Protein AF-A0A9D4GXD7-F1 (afdb_monomer_lite)

Structure (mmCIF, N/CA/C/O backbone):
data_AF-A0A9D4GXD7-F1
#
_entry.id   AF-A0A9D4GXD7-F1
#
loop_
_atom_site.group_PDB
_atom_site.id
_atom_site.type_symbol
_atom_site.label_atom_id
_atom_site.label_alt_id
_atom_site.label_comp_id
_atom_site.label_as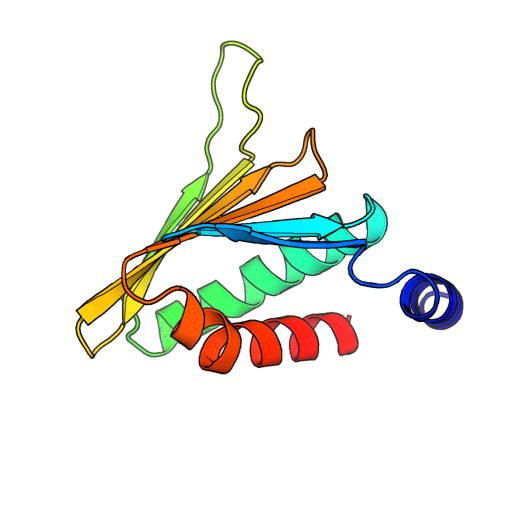ym_id
_atom_site.label_entity_id
_atom_site.label_seq_id
_atom_site.pdbx_PDB_ins_code
_atom_site.Cartn_x
_atom_site.Cartn_y
_atom_site.Cartn_z
_atom_site.occupancy
_atom_site.B_iso_or_equiv
_atom_site.auth_seq_id
_atom_site.auth_comp_id
_atom_site.auth_asym_id
_atom_site.auth_atom_id
_atom_site.pdbx_PDB_model_num
ATOM 1 N N . MET A 1 1 ? -7.316 -0.720 -25.500 1.00 51.03 1 MET A N 1
ATOM 2 C CA . MET A 1 1 ? -5.837 -0.612 -25.537 1.00 51.03 1 MET A CA 1
ATOM 3 C C . MET A 1 1 ? -5.172 -0.462 -24.157 1.00 51.03 1 MET A C 1
ATOM 5 O O . MET A 1 1 ? -3.971 -0.686 -24.092 1.00 51.03 1 MET A O 1
ATOM 9 N N . LEU A 1 2 ? -5.906 -0.201 -23.061 1.00 33.00 2 LEU A N 1
ATOM 10 C CA . LEU A 1 2 ? -5.417 -0.386 -21.676 1.00 33.00 2 LEU A CA 1
ATOM 11 C C . LEU A 1 2 ? -5.970 -1.681 -21.050 1.00 33.00 2 LEU A C 1
ATOM 13 O O . LEU A 1 2 ? -5.208 -2.484 -20.531 1.00 33.00 2 LEU A O 1
ATOM 17 N N . ARG A 1 3 ? -7.258 -1.968 -21.288 1.00 31.33 3 ARG A N 1
ATOM 18 C CA . ARG A 1 3 ? -7.935 -3.232 -20.947 1.00 31.33 3 ARG A CA 1
ATOM 19 C C . ARG A 1 3 ? -7.177 -4.489 -21.393 1.00 31.33 3 ARG A C 1
ATOM 21 O O . ARG A 1 3 ? -7.010 -5.391 -20.602 1.00 31.33 3 ARG A O 1
ATOM 28 N N . ASN A 1 4 ? -6.602 -4.511 -22.599 1.00 34.75 4 ASN A N 1
ATOM 29 C CA . ASN A 1 4 ? -5.811 -5.658 -23.077 1.00 34.75 4 ASN A CA 1
ATOM 30 C C . ASN A 1 4 ? -4.428 -5.767 -22.400 1.00 34.75 4 ASN A C 1
ATOM 32 O O . ASN A 1 4 ? -3.857 -6.851 -22.360 1.00 34.75 4 ASN A O 1
ATOM 36 N N . LYS A 1 5 ? -3.871 -4.656 -21.889 1.00 39.94 5 LYS A N 1
ATOM 37 C CA . LYS A 1 5 ? -2.626 -4.656 -21.099 1.00 39.94 5 LYS A CA 1
ATOM 38 C C . LYS A 1 5 ? -2.901 -5.095 -19.660 1.00 39.94 5 LYS A C 1
ATOM 40 O O . LYS A 1 5 ? -2.095 -5.818 -19.097 1.00 39.94 5 LYS A O 1
ATOM 45 N N . LEU A 1 6 ? -4.065 -4.730 -19.125 1.00 35.88 6 LEU A N 1
ATOM 46 C CA . LEU A 1 6 ? -4.586 -5.184 -17.838 1.00 35.88 6 LEU A CA 1
ATOM 47 C C . LEU A 1 6 ? -5.100 -6.625 -17.874 1.00 35.88 6 LEU A C 1
ATOM 49 O O . LEU A 1 6 ? -4.936 -7.319 -16.896 1.00 35.88 6 LEU A O 1
ATOM 53 N N . GLU A 1 7 ? -5.634 -7.126 -18.988 1.00 39.56 7 GLU A N 1
ATOM 54 C CA . GLU A 1 7 ? -5.958 -8.551 -19.178 1.00 39.56 7 GLU A CA 1
ATOM 55 C C . GLU A 1 7 ? -4.678 -9.390 -19.343 1.00 39.56 7 GLU A C 1
ATOM 57 O O . GLU A 1 7 ? -4.604 -10.529 -18.880 1.00 39.56 7 GLU A O 1
ATOM 62 N N . ALA A 1 8 ? -3.631 -8.813 -19.947 1.00 38.81 8 ALA A N 1
ATOM 63 C CA . ALA A 1 8 ? -2.289 -9.394 -19.939 1.00 38.81 8 ALA A CA 1
ATOM 64 C C . ALA A 1 8 ? -1.647 -9.350 -18.536 1.00 38.81 8 ALA A C 1
ATOM 66 O O . ALA A 1 8 ? -0.957 -10.299 -18.175 1.00 38.81 8 ALA A O 1
ATOM 67 N N . ALA A 1 9 ? -1.933 -8.317 -17.731 1.00 39.66 9 ALA A N 1
ATOM 68 C CA . ALA A 1 9 ? -1.523 -8.206 -16.329 1.00 39.66 9 ALA A CA 1
ATOM 69 C C . ALA A 1 9 ? -2.427 -8.998 -15.357 1.00 39.66 9 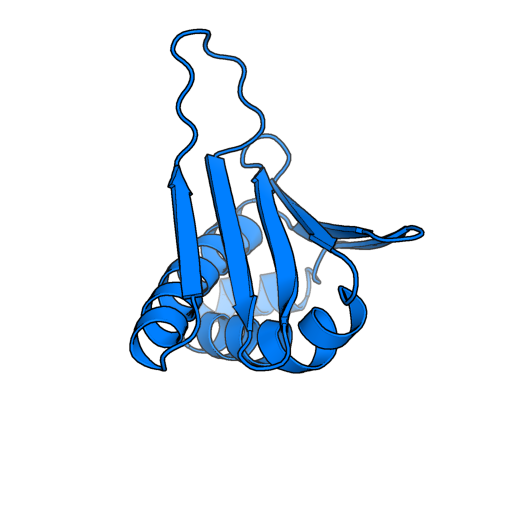ALA A C 1
ATOM 71 O O . ALA A 1 9 ? -1.964 -9.475 -14.344 1.00 39.66 9 ALA A O 1
ATOM 72 N N . GLN A 1 10 ? -3.687 -9.288 -15.678 1.00 38.75 10 GLN A N 1
ATOM 73 C CA . GLN A 1 10 ? -4.531 -10.234 -14.932 1.00 38.75 10 GLN A CA 1
ATOM 74 C C . GLN A 1 10 ? -4.040 -11.668 -15.138 1.00 38.75 10 GLN A C 1
ATOM 76 O O . GLN A 1 10 ? -4.184 -12.511 -14.255 1.00 38.75 10 GLN A O 1
ATOM 81 N N . ARG A 1 11 ? -3.409 -11.947 -16.289 1.00 41.31 11 ARG A N 1
ATOM 82 C CA . ARG A 1 11 ? -2.598 -13.157 -16.489 1.00 41.31 11 ARG A CA 1
ATOM 83 C C . ARG A 1 11 ? -1.234 -13.082 -15.784 1.00 41.31 11 ARG A C 1
ATOM 85 O O . ARG A 1 11 ? -0.659 -14.134 -15.528 1.00 41.31 11 ARG A O 1
ATOM 92 N N . ALA A 1 12 ? -0.751 -11.887 -15.436 1.00 41.78 12 ALA A N 1
ATOM 93 C CA . ALA A 1 12 ? 0.454 -11.640 -14.641 1.00 41.78 12 ALA A CA 1
ATOM 94 C C . ALA A 1 12 ? 0.071 -11.157 -13.229 1.00 41.78 12 ALA A C 1
ATOM 96 O O . ALA A 1 12 ? 0.216 -9.993 -12.876 1.00 41.78 12 ALA A O 1
ATOM 97 N N . GLN A 1 13 ? -0.492 -12.097 -12.471 1.00 46.44 13 GLN A N 1
ATOM 98 C CA . GLN A 1 13 ? -0.793 -12.051 -11.038 1.00 46.44 13 GLN A CA 1
ATOM 99 C C . GLN A 1 13 ? 0.043 -11.034 -10.238 1.00 46.44 13 GLN A C 1
ATOM 101 O O . GLN A 1 13 ? 1.238 -10.879 -10.482 1.00 46.44 13 GLN A O 1
ATOM 106 N N . VAL A 1 14 ? -0.545 -10.469 -9.174 1.00 46.75 14 VAL A N 1
ATOM 107 C CA . VAL A 1 14 ? 0.208 -10.076 -7.966 1.00 46.75 14 VAL A CA 1
ATOM 108 C C . VAL A 1 14 ? 1.342 -11.093 -7.758 1.00 46.75 14 VAL A C 1
ATOM 110 O O . VAL A 1 14 ? 1.070 -12.272 -7.539 1.00 46.75 14 VAL A O 1
ATOM 113 N N . VAL A 1 15 ? 2.598 -10.669 -7.936 1.00 54.84 15 VAL A N 1
ATOM 114 C CA . VAL A 1 15 ? 3.712 -11.584 -8.267 1.00 54.84 15 VAL A CA 1
ATOM 115 C C . VAL A 1 15 ? 4.093 -12.471 -7.082 1.00 54.84 15 VAL A C 1
ATOM 117 O O . VAL A 1 15 ? 4.554 -13.593 -7.272 1.00 54.84 15 VAL A O 1
ATOM 120 N N . SER A 1 16 ? 3.856 -12.007 -5.860 1.00 58.72 16 SER A N 1
ATOM 121 C CA . SER A 1 16 ? 3.884 -12.814 -4.640 1.00 58.72 16 SER A CA 1
ATOM 122 C C . SER A 1 16 ? 3.511 -11.939 -3.447 1.00 58.72 16 SER A C 1
ATOM 124 O O . SER A 1 16 ? 3.766 -10.728 -3.450 1.00 58.72 16 SER A O 1
ATOM 126 N N . TYR A 1 17 ? 2.939 -12.549 -2.407 1.00 61.09 17 TYR A N 1
ATOM 127 C CA . TYR A 1 17 ? 2.969 -11.966 -1.073 1.00 61.09 17 TYR A CA 1
ATOM 128 C C . TYR A 1 17 ? 3.654 -12.921 -0.101 1.00 61.09 17 TYR A C 1
ATOM 130 O O . TYR A 1 17 ? 3.370 -14.118 -0.077 1.00 61.09 17 TYR A O 1
ATOM 138 N N . GLU A 1 18 ? 4.574 -12.386 0.692 1.00 66.19 18 GLU A N 1
ATOM 139 C CA . GLU A 1 18 ? 5.256 -13.134 1.744 1.00 66.19 18 GLU A CA 1
ATOM 140 C C . GLU A 1 18 ? 4.711 -12.684 3.097 1.00 66.19 18 GLU A C 1
ATOM 142 O O . GLU A 1 18 ? 4.764 -11.502 3.448 1.00 66.19 18 GLU A O 1
ATOM 147 N N . LEU A 1 19 ? 4.164 -13.644 3.845 1.00 61.59 19 LEU A N 1
ATOM 148 C CA . LEU A 1 19 ? 3.750 -13.459 5.230 1.00 61.59 19 LEU A CA 1
ATOM 149 C C . LEU A 1 19 ? 4.929 -13.822 6.135 1.00 61.59 19 LEU A C 1
ATOM 151 O O . LEU A 1 19 ? 5.353 -14.974 6.176 1.00 61.59 19 LEU A O 1
ATOM 155 N N . SER A 1 20 ? 5.430 -12.844 6.879 1.00 60.59 20 SER A N 1
ATOM 156 C CA . SER A 1 20 ? 6.391 -13.037 7.968 1.00 60.59 20 SER A CA 1
ATOM 157 C C . SER A 1 20 ? 5.708 -12.702 9.294 1.00 60.59 20 SER A C 1
ATOM 159 O O . SER A 1 20 ? 4.711 -11.980 9.308 1.00 60.59 20 SER A O 1
ATOM 161 N N . GLU A 1 21 ? 6.228 -13.185 10.426 1.00 58.72 21 GLU A N 1
ATOM 162 C CA . GLU A 1 21 ? 5.709 -12.840 11.758 1.00 58.72 21 GLU A CA 1
ATOM 163 C C . GLU A 1 21 ? 5.713 -11.310 11.973 1.00 58.72 21 GLU A C 1
ATOM 165 O O . GLU A 1 21 ? 6.735 -10.710 12.297 1.00 58.72 21 GLU A O 1
ATOM 170 N N . GLY A 1 22 ? 4.561 -10.670 11.736 1.00 66.62 22 GLY A N 1
ATOM 171 C CA . GLY A 1 22 ? 4.322 -9.234 11.923 1.00 66.62 22 GLY A CA 1
ATOM 172 C C . GLY A 1 22 ? 4.305 -8.369 10.656 1.00 66.62 22 GLY A C 1
ATOM 173 O O . GLY A 1 22 ? 3.855 -7.226 10.735 1.00 66.62 22 GLY A O 1
ATOM 174 N N . ASN A 1 23 ? 4.720 -8.888 9.494 1.00 77.25 23 ASN A N 1
ATOM 175 C CA . ASN A 1 23 ? 4.879 -8.087 8.275 1.00 77.25 23 ASN A CA 1
ATOM 176 C C . ASN A 1 23 ? 4.346 -8.805 7.025 1.00 77.25 23 ASN A C 1
ATOM 178 O O . ASN A 1 23 ? 4.376 -10.034 6.943 1.00 77.25 23 ASN A O 1
ATOM 182 N N . ILE A 1 24 ? 3.916 -8.026 6.032 1.00 78.38 24 ILE A N 1
ATOM 183 C CA . ILE A 1 24 ? 3.485 -8.514 4.717 1.00 78.38 24 ILE A CA 1
ATOM 184 C C . ILE A 1 24 ? 4.253 -7.765 3.640 1.00 78.38 24 ILE A C 1
ATOM 186 O O . ILE A 1 24 ? 4.249 -6.534 3.610 1.00 78.38 24 ILE A O 1
ATOM 190 N N . VAL A 1 25 ? 4.907 -8.509 2.754 1.00 81.44 25 VAL A N 1
ATOM 191 C CA . VAL A 1 25 ? 5.578 -7.946 1.580 1.00 81.44 25 VAL A CA 1
ATOM 192 C C . VAL A 1 25 ? 4.748 -8.261 0.352 1.00 81.44 25 VAL A C 1
ATOM 194 O O . VAL A 1 25 ? 4.490 -9.429 0.091 1.00 81.44 25 VAL A O 1
ATOM 197 N N . PHE A 1 26 ? 4.382 -7.242 -0.418 1.00 78.62 26 PHE A N 1
ATOM 198 C CA . PHE A 1 26 ? 3.764 -7.390 -1.732 1.00 78.62 26 PHE A CA 1
ATOM 199 C C . PHE A 1 26 ? 4.804 -7.063 -2.797 1.00 78.62 26 PHE A C 1
ATOM 201 O O . PHE A 1 26 ? 5.433 -6.005 -2.731 1.00 78.62 26 PHE A O 1
ATOM 208 N N . SER A 1 27 ? 4.979 -7.949 -3.774 1.00 79.06 27 SER A N 1
ATOM 209 C CA . SER A 1 27 ? 5.797 -7.685 -4.962 1.00 79.06 27 SER A CA 1
ATOM 210 C C . SER A 1 27 ? 4.906 -7.642 -6.197 1.00 79.06 27 SER A C 1
ATOM 212 O O . SER A 1 27 ? 4.022 -8.484 -6.361 1.00 79.06 27 SER A O 1
ATOM 214 N N . ALA A 1 28 ? 5.150 -6.673 -7.071 1.00 76.81 28 ALA A N 1
ATOM 215 C CA . ALA A 1 28 ? 4.451 -6.524 -8.339 1.00 76.81 28 ALA A CA 1
ATOM 216 C C . ALA A 1 28 ? 5.457 -6.230 -9.456 1.00 76.81 28 ALA A C 1
ATOM 218 O O . ALA A 1 28 ? 6.557 -5.740 -9.193 1.00 76.81 28 ALA A O 1
ATOM 219 N N . ASP A 1 29 ? 5.094 -6.514 -10.707 1.00 80.88 29 ASP A N 1
ATOM 220 C CA . ASP A 1 29 ? 5.845 -5.957 -11.830 1.00 80.88 29 ASP A CA 1
ATOM 221 C C . ASP A 1 29 ? 5.728 -4.422 -11.852 1.00 80.88 29 ASP A C 1
ATOM 223 O O . ASP A 1 29 ? 4.853 -3.838 -11.213 1.00 80.88 29 ASP A O 1
ATOM 227 N N . ALA A 1 30 ? 6.613 -3.756 -12.593 1.00 79.00 30 ALA A N 1
ATOM 228 C CA . ALA A 1 30 ? 6.698 -2.298 -12.592 1.00 79.00 30 ALA A CA 1
ATOM 229 C C . ALA A 1 30 ? 5.399 -1.597 -13.037 1.00 79.00 30 ALA A C 1
ATOM 231 O O . ALA A 1 30 ? 5.094 -0.519 -12.536 1.00 79.00 30 ALA A O 1
ATOM 232 N N . VAL A 1 31 ? 4.623 -2.185 -13.955 1.00 80.56 31 VAL A N 1
ATOM 233 C CA . VAL A 1 31 ? 3.378 -1.569 -14.442 1.00 80.56 31 VAL A CA 1
ATOM 234 C C . VAL A 1 31 ? 2.285 -1.698 -13.388 1.00 80.56 31 VAL A C 1
ATOM 236 O O . VAL A 1 31 ? 1.615 -0.716 -13.072 1.00 80.56 31 VAL A O 1
ATOM 239 N N . VAL A 1 32 ? 2.131 -2.892 -12.815 1.00 80.25 32 VAL A N 1
ATOM 240 C CA . VAL A 1 32 ? 1.167 -3.147 -11.737 1.00 80.25 32 VAL A CA 1
ATOM 241 C C . VAL A 1 32 ? 1.524 -2.341 -10.487 1.00 80.25 32 VAL A C 1
ATOM 243 O O . VAL A 1 32 ? 0.640 -1.785 -9.840 1.00 80.25 32 VAL A O 1
ATOM 246 N N . PHE A 1 33 ? 2.813 -2.204 -10.179 1.00 84.44 33 PHE A N 1
ATOM 247 C CA . PHE A 1 33 ? 3.299 -1.383 -9.075 1.00 84.44 33 PHE A CA 1
ATOM 248 C C . PHE A 1 33 ? 2.843 0.078 -9.187 1.00 84.44 33 PHE A C 1
ATOM 250 O O . PHE A 1 33 ? 2.307 0.616 -8.220 1.00 84.44 33 PHE A O 1
ATOM 257 N N . GLU A 1 34 ? 3.007 0.710 -10.353 1.00 83.75 34 GLU A N 1
ATOM 258 C CA . GLU A 1 34 ? 2.590 2.105 -10.555 1.00 83.75 34 GLU A CA 1
ATOM 259 C C . GLU A 1 34 ? 1.068 2.274 -10.411 1.00 83.75 34 GLU A C 1
ATOM 261 O O . GLU A 1 34 ? 0.605 3.240 -9.805 1.00 83.75 34 GLU A O 1
ATOM 266 N N . LEU A 1 35 ? 0.278 1.310 -10.899 1.00 84.75 35 LEU A N 1
ATOM 267 C CA . LEU A 1 35 ? -1.179 1.323 -10.727 1.00 84.75 35 LEU A CA 1
ATOM 268 C C . LEU A 1 35 ? -1.584 1.213 -9.253 1.00 84.75 35 LEU A C 1
ATOM 270 O O . LEU A 1 35 ? -2.438 1.974 -8.791 1.00 84.75 35 LEU A O 1
ATOM 274 N N . ILE A 1 36 ? -0.947 0.308 -8.505 1.00 84.06 36 ILE A N 1
ATOM 275 C CA . ILE A 1 36 ? -1.183 0.160 -7.067 1.00 84.06 36 ILE A CA 1
ATOM 276 C C . ILE A 1 36 ? -0.781 1.445 -6.332 1.00 84.06 36 ILE A C 1
ATOM 278 O O . ILE A 1 36 ? -1.541 1.912 -5.493 1.00 84.06 36 ILE A O 1
ATOM 282 N N . ASP A 1 37 ? 0.348 2.078 -6.658 1.00 87.00 37 ASP A N 1
ATOM 283 C CA . ASP A 1 37 ? 0.774 3.331 -6.010 1.00 87.00 37 ASP A CA 1
ATOM 284 C C . ASP A 1 37 ? -0.217 4.493 -6.238 1.00 87.00 37 ASP A C 1
ATOM 286 O O . ASP A 1 37 ? -0.535 5.261 -5.317 1.00 87.00 37 ASP A O 1
ATOM 290 N N . ILE A 1 38 ? -0.786 4.588 -7.445 1.00 87.12 38 ILE A N 1
ATOM 291 C CA . ILE A 1 38 ? -1.871 5.535 -7.743 1.00 87.12 38 ILE A CA 1
ATOM 292 C C . ILE A 1 38 ? -3.107 5.208 -6.894 1.00 87.12 38 ILE A C 1
ATOM 294 O O . ILE A 1 38 ? -3.672 6.106 -6.260 1.00 87.12 38 ILE A O 1
ATOM 298 N N . ALA A 1 39 ? -3.511 3.938 -6.844 1.00 86.44 39 ALA A N 1
ATOM 299 C CA . ALA A 1 39 ? -4.672 3.498 -6.077 1.00 86.44 39 ALA A CA 1
ATOM 300 C C . ALA A 1 39 ? -4.509 3.750 -4.570 1.00 86.44 39 ALA A C 1
ATOM 302 O O . ALA A 1 39 ? -5.426 4.274 -3.939 1.00 86.44 39 ALA A O 1
ATOM 303 N N . LEU A 1 40 ? -3.328 3.478 -4.002 1.00 87.50 40 LEU A N 1
ATOM 304 C CA . LEU A 1 40 ? -2.993 3.765 -2.603 1.00 87.50 40 LEU A CA 1
ATOM 305 C C . LEU A 1 40 ? -3.144 5.253 -2.287 1.00 87.50 40 LEU A C 1
ATOM 307 O O . LEU A 1 40 ? -3.720 5.622 -1.265 1.00 87.50 40 LEU A O 1
ATOM 311 N N . SER A 1 41 ? -2.665 6.120 -3.180 1.00 88.38 41 SER A N 1
ATOM 312 C CA . SER A 1 41 ? -2.794 7.569 -3.017 1.00 88.38 41 SER A CA 1
ATOM 313 C C . SER A 1 41 ? -4.261 8.006 -2.971 1.00 88.38 41 SER A C 1
ATOM 315 O O . SER A 1 41 ? -4.642 8.788 -2.103 1.00 88.38 41 SER A O 1
ATOM 317 N N . GLN A 1 42 ? -5.106 7.471 -3.858 1.00 89.88 42 GLN A N 1
ATOM 318 C CA . GLN A 1 42 ? -6.542 7.768 -3.848 1.00 89.88 42 GLN A CA 1
ATOM 319 C C . GLN A 1 42 ? -7.248 7.205 -2.611 1.00 89.88 42 GLN A C 1
ATOM 321 O O . GLN A 1 42 ? -8.079 7.890 -2.015 1.00 89.88 42 GLN A O 1
ATOM 326 N N . TYR A 1 43 ? -6.912 5.975 -2.220 1.00 88.44 43 TYR A N 1
ATOM 327 C CA . TYR A 1 43 ? -7.495 5.296 -1.068 1.00 88.44 43 TYR A CA 1
ATOM 328 C C . TYR A 1 43 ? -7.224 6.058 0.229 1.00 88.44 43 TYR A C 1
ATOM 330 O O . TYR A 1 43 ? -8.154 6.427 0.941 1.00 88.44 43 TYR A O 1
ATOM 338 N N . PHE A 1 44 ? -5.957 6.363 0.511 1.00 86.44 44 PHE A N 1
ATOM 339 C CA . PHE A 1 44 ? -5.570 7.000 1.766 1.00 86.44 44 PHE A CA 1
ATOM 340 C C . PHE A 1 44 ? -6.010 8.456 1.880 1.00 86.44 44 PHE A C 1
ATOM 342 O O . PHE A 1 44 ? -6.296 8.911 2.988 1.00 86.44 44 PHE A O 1
ATOM 349 N N . ASN A 1 45 ? -6.140 9.164 0.755 1.00 87.25 45 ASN A N 1
ATOM 350 C CA . ASN A 1 45 ? -6.767 10.482 0.751 1.00 87.25 45 ASN A CA 1
ATOM 351 C C . ASN A 1 45 ? -8.236 10.381 1.192 1.00 87.25 45 ASN A C 1
ATOM 353 O O . ASN A 1 45 ? -8.630 11.070 2.130 1.00 87.25 45 ASN A O 1
ATOM 357 N N . LYS A 1 46 ? -9.013 9.450 0.619 1.00 86.25 46 LYS A N 1
ATOM 358 C CA . LYS A 1 46 ? -10.406 9.206 1.040 1.00 86.25 46 LYS A CA 1
ATOM 359 C C . LYS A 1 46 ? -10.506 8.757 2.498 1.00 86.25 46 LYS A C 1
ATOM 361 O O . LYS A 1 46 ? -11.395 9.198 3.216 1.00 86.25 46 LYS A O 1
ATOM 366 N N . LEU A 1 47 ? -9.587 7.906 2.957 1.00 83.69 47 LEU A N 1
ATOM 367 C CA . LEU A 1 47 ? -9.576 7.430 4.341 1.00 83.69 47 LEU A CA 1
ATOM 368 C C . LEU A 1 47 ? -9.363 8.588 5.332 1.00 83.69 47 LEU A C 1
ATOM 370 O O . LEU A 1 47 ? -10.010 8.643 6.376 1.00 83.69 47 LEU A O 1
ATOM 374 N N . SER A 1 48 ? -8.496 9.547 4.985 1.00 77.56 48 SER A N 1
ATOM 375 C CA . SER A 1 48 ? -8.267 10.742 5.807 1.00 77.56 48 SER A CA 1
ATOM 376 C C . SER A 1 48 ? -9.514 11.630 5.942 1.00 77.56 48 SER A C 1
ATOM 378 O O . SER A 1 48 ? -9.747 12.205 7.003 1.00 77.56 48 SER A O 1
ATOM 380 N N . GLU A 1 49 ? -10.367 11.678 4.912 1.00 79.00 49 GLU A N 1
ATOM 381 C CA . GLU A 1 49 ? -11.648 12.400 4.928 1.00 79.00 49 GLU A CA 1
ATOM 382 C C . GLU A 1 49 ? -12.697 11.719 5.829 1.00 79.00 49 GLU A C 1
ATOM 384 O O . GLU A 1 49 ? -13.613 12.372 6.325 1.00 79.00 49 GLU A O 1
ATOM 389 N N . GLN A 1 50 ? -12.552 10.414 6.086 1.00 75.12 50 GLN A N 1
ATOM 390 C CA . GLN A 1 50 ? -13.478 9.594 6.879 1.00 75.12 50 GLN A CA 1
ATOM 391 C C . GLN A 1 50 ? -13.126 9.520 8.380 1.00 75.12 50 GLN A C 1
ATOM 393 O O . GLN A 1 50 ? -13.623 8.647 9.089 1.00 75.12 50 GLN A O 1
ATOM 398 N N . ASN A 1 51 ? -12.316 10.453 8.895 1.00 66.62 51 ASN A N 1
ATOM 399 C CA . ASN A 1 51 ? -11.818 10.507 10.283 1.00 66.62 51 ASN A CA 1
ATOM 400 C C . ASN A 1 51 ? -10.805 9.415 10.678 1.00 66.62 51 ASN A C 1
ATOM 402 O O . ASN A 1 51 ? -10.523 9.244 11.867 1.00 66.62 51 ASN A O 1
ATOM 406 N N . CYS A 1 52 ? -10.201 8.703 9.723 1.00 74.56 52 CYS A N 1
ATOM 407 C CA . CYS A 1 52 ? -9.018 7.895 10.017 1.00 74.56 52 CYS A CA 1
ATOM 408 C C . CYS A 1 52 ? -7.785 8.801 10.096 1.00 74.56 52 CYS A C 1
ATOM 410 O O . CYS A 1 52 ? -7.572 9.671 9.250 1.00 74.56 52 CYS A O 1
ATOM 412 N N . ASN A 1 53 ? -6.931 8.594 11.101 1.00 81.81 53 ASN A N 1
ATOM 413 C CA . ASN A 1 53 ? -5.708 9.379 11.226 1.00 81.81 53 ASN A CA 1
ATOM 414 C C . ASN A 1 53 ? -4.628 8.775 10.322 1.00 81.81 53 ASN A C 1
ATOM 416 O O . ASN A 1 53 ? -3.912 7.844 10.707 1.00 81.81 53 ASN A O 1
ATOM 420 N N . VAL A 1 54 ? -4.551 9.300 9.100 1.00 85.38 54 VAL A N 1
ATOM 421 C CA . VAL A 1 54 ? -3.557 8.912 8.101 1.00 85.38 54 VAL A CA 1
ATOM 422 C C . VAL A 1 54 ? -2.473 9.977 8.016 1.00 85.38 54 VAL A C 1
ATOM 424 O O . VAL A 1 54 ? -2.723 11.120 7.642 1.00 85.38 54 VAL A O 1
ATOM 427 N N . LYS A 1 55 ? -1.235 9.588 8.316 1.00 85.69 55 LYS A N 1
ATOM 428 C CA . LYS A 1 55 ? -0.050 10.412 8.077 1.00 85.69 55 LYS A CA 1
ATOM 429 C C . LYS A 1 55 ? 0.714 9.861 6.882 1.00 85.69 55 LYS A C 1
ATOM 431 O O . LYS A 1 55 ? 1.297 8.779 6.963 1.00 85.69 55 LYS A O 1
ATOM 436 N N . VAL A 1 56 ? 0.758 10.641 5.808 1.00 86.81 56 VAL A N 1
ATOM 437 C CA . VAL A 1 56 ? 1.592 10.369 4.633 1.00 86.81 56 VAL A CA 1
ATOM 438 C C . VAL A 1 56 ? 2.922 11.096 4.797 1.00 86.81 56 VAL A C 1
ATOM 440 O O . VAL A 1 56 ? 2.975 12.243 5.239 1.00 86.81 56 VAL A O 1
ATOM 443 N N . THR A 1 57 ? 4.026 10.417 4.521 1.00 85.81 57 THR A N 1
ATOM 444 C CA . THR A 1 57 ? 5.359 11.022 4.497 1.00 85.81 57 THR A CA 1
ATOM 445 C C . THR A 1 57 ? 6.053 10.578 3.225 1.00 85.81 57 THR A C 1
ATOM 447 O O . THR A 1 57 ? 6.335 9.391 3.056 1.00 85.81 57 THR A O 1
ATOM 450 N N . ASP A 1 58 ? 6.311 11.527 2.332 1.00 81.56 58 ASP A N 1
ATOM 451 C CA . ASP A 1 58 ? 7.183 11.295 1.189 1.00 81.56 58 ASP A CA 1
ATOM 452 C C . ASP A 1 58 ? 8.638 11.323 1.666 1.00 81.56 58 ASP A C 1
ATOM 454 O O . ASP A 1 58 ? 9.055 12.232 2.389 1.00 81.56 58 ASP A O 1
ATOM 458 N N . THR A 1 59 ? 9.405 10.298 1.308 1.00 73.06 59 THR A N 1
ATOM 459 C CA . THR A 1 59 ? 10.810 10.177 1.698 1.00 73.06 59 THR A CA 1
ATOM 460 C C . THR A 1 59 ? 11.683 10.509 0.501 1.00 73.06 59 THR A C 1
ATOM 462 O O . THR A 1 59 ? 11.831 9.700 -0.410 1.00 73.06 59 THR A O 1
ATOM 465 N N . PHE A 1 60 ? 12.274 11.701 0.524 1.00 60.50 60 PHE A N 1
ATOM 466 C CA . PHE A 1 60 ? 13.304 12.124 -0.418 1.00 60.50 60 PHE A CA 1
ATOM 467 C C . PHE A 1 60 ? 14.591 12.323 0.380 1.00 60.50 60 PHE A C 1
ATOM 469 O O . PHE A 1 60 ? 14.652 13.218 1.220 1.00 60.50 60 PHE A O 1
ATOM 476 N N . ASP A 1 61 ? 15.595 11.473 0.171 1.00 54.47 61 ASP A N 1
ATOM 477 C CA . ASP A 1 61 ? 16.937 11.743 0.688 1.00 54.47 61 ASP A CA 1
ATOM 478 C C . ASP A 1 61 ? 17.803 12.347 -0.428 1.00 54.47 61 ASP A C 1
ATOM 480 O O . ASP A 1 61 ? 17.816 11.873 -1.566 1.00 54.47 61 ASP A O 1
ATOM 484 N N . ASN A 1 62 ? 18.543 13.390 -0.059 1.00 47.25 62 ASN A N 1
ATOM 485 C CA . ASN A 1 62 ? 19.574 14.080 -0.825 1.00 47.25 62 ASN A CA 1
ATOM 486 C C . ASN A 1 62 ? 20.831 13.219 -1.085 1.00 47.25 62 ASN A C 1
ATOM 488 O O . ASN A 1 62 ? 21.764 13.697 -1.727 1.00 47.25 62 ASN A O 1
ATOM 492 N N . THR A 1 63 ? 20.889 11.977 -0.594 1.00 48.47 63 THR A N 1
ATOM 493 C CA . THR A 1 63 ? 22.015 11.043 -0.798 1.00 48.47 63 THR A CA 1
ATOM 494 C C . THR A 1 63 ? 21.829 10.061 -1.962 1.00 48.47 63 THR A C 1
ATOM 496 O O . THR A 1 63 ? 22.755 9.318 -2.280 1.00 48.47 63 THR A O 1
ATOM 499 N N . GLY A 1 64 ? 20.677 10.068 -2.645 1.00 44.91 64 GLY A N 1
ATOM 500 C CA . GLY A 1 64 ? 20.461 9.289 -3.874 1.00 44.91 64 GLY A CA 1
ATOM 501 C C . GLY A 1 64 ? 20.225 7.784 -3.685 1.00 44.91 64 GLY A C 1
ATOM 502 O O . GLY A 1 64 ? 20.003 7.093 -4.676 1.00 44.91 64 GLY A O 1
ATOM 503 N N . ASP A 1 65 ? 20.211 7.278 -2.449 1.00 48.09 65 ASP A N 1
ATOM 504 C CA . ASP A 1 65 ? 19.985 5.859 -2.153 1.00 48.09 65 ASP A CA 1
ATOM 505 C C . ASP A 1 65 ? 18.825 5.685 -1.163 1.00 48.09 65 ASP A C 1
ATOM 507 O O . ASP A 1 65 ? 18.990 5.353 0.010 1.00 48.09 65 ASP A O 1
ATOM 511 N N . SER A 1 66 ? 17.605 5.943 -1.639 1.00 54.41 66 SER A N 1
ATOM 512 C CA . SER A 1 66 ? 16.397 5.523 -0.935 1.00 54.41 66 SER A CA 1
ATOM 513 C C . SER A 1 66 ? 15.652 4.499 -1.769 1.00 54.41 66 SER A C 1
ATOM 515 O O . SER A 1 66 ? 15.122 4.785 -2.842 1.00 54.41 66 SER A O 1
ATOM 517 N N . ARG A 1 67 ? 15.554 3.289 -1.222 1.00 62.97 67 ARG A N 1
ATOM 518 C CA . ARG A 1 67 ? 14.684 2.238 -1.751 1.00 62.97 67 ARG A CA 1
ATOM 519 C C . ARG A 1 67 ? 13.203 2.581 -1.544 1.00 62.97 67 ARG A C 1
ATOM 521 O O . ARG A 1 67 ? 12.384 1.997 -2.240 1.00 62.97 67 ARG A O 1
ATOM 528 N N . THR A 1 68 ? 12.865 3.510 -0.639 1.00 67.12 68 THR A N 1
ATOM 529 C CA . THR A 1 68 ? 11.495 3.869 -0.223 1.00 67.12 68 THR A CA 1
ATOM 530 C C . THR A 1 68 ? 11.062 5.220 -0.815 1.00 67.12 68 THR A C 1
ATOM 532 O O . THR A 1 68 ? 11.733 6.230 -0.619 1.00 67.12 68 THR A O 1
ATOM 535 N N . LYS A 1 69 ? 9.924 5.266 -1.515 1.00 79.69 69 LYS A N 1
ATOM 536 C CA . LYS A 1 69 ? 9.305 6.489 -2.069 1.00 79.69 69 LYS A CA 1
ATOM 537 C C . LYS A 1 69 ? 8.409 7.183 -1.052 1.00 79.69 69 LYS A C 1
ATOM 539 O O . LYS A 1 69 ? 8.444 8.402 -0.909 1.00 79.69 69 LYS A O 1
ATOM 544 N N . ARG A 1 70 ? 7.576 6.400 -0.368 1.00 86.62 70 ARG A N 1
ATOM 545 C CA . ARG A 1 70 ? 6.486 6.920 0.455 1.00 86.62 70 ARG A CA 1
ATOM 546 C C . ARG A 1 70 ? 6.172 5.990 1.609 1.00 86.62 70 ARG A C 1
ATOM 548 O O . ARG A 1 70 ? 6.249 4.770 1.476 1.00 86.62 70 ARG A O 1
ATOM 555 N N . VAL A 1 71 ? 5.784 6.582 2.732 1.00 87.56 71 VAL A N 1
ATOM 556 C CA . VAL A 1 71 ? 5.336 5.866 3.922 1.00 87.56 71 VAL A CA 1
ATOM 557 C C . VAL A 1 71 ? 3.944 6.352 4.310 1.00 87.56 71 VAL A C 1
ATOM 559 O O . VAL A 1 71 ? 3.753 7.535 4.594 1.00 87.56 71 VAL A O 1
ATOM 562 N N . TYR A 1 72 ? 2.988 5.430 4.371 1.00 87.88 72 TYR A N 1
ATOM 563 C CA . TYR A 1 72 ? 1.653 5.659 4.913 1.00 87.88 72 TYR A CA 1
ATOM 564 C C . TYR A 1 72 ? 1.592 5.095 6.326 1.00 87.88 72 TYR A C 1
ATOM 566 O O . TYR A 1 72 ? 1.854 3.913 6.542 1.00 87.88 72 TYR A O 1
ATOM 574 N N . ARG A 1 73 ? 1.261 5.933 7.306 1.00 87.56 73 ARG A N 1
ATOM 575 C CA . ARG A 1 73 ? 0.985 5.507 8.681 1.00 87.56 73 ARG A CA 1
ATOM 576 C C . ARG A 1 73 ? -0.492 5.695 8.950 1.00 87.56 73 ARG A C 1
ATOM 578 O O . ARG A 1 73 ? -0.972 6.822 8.880 1.00 87.56 73 ARG A O 1
ATOM 585 N N . VAL A 1 74 ? -1.170 4.608 9.284 1.00 85.62 74 VAL A N 1
ATOM 586 C CA . VAL A 1 74 ? -2.616 4.592 9.485 1.00 85.62 74 VAL A CA 1
ATOM 587 C C . VAL A 1 74 ? -2.894 4.214 10.927 1.00 85.62 74 VAL A C 1
ATOM 589 O O . VAL A 1 74 ? -2.326 3.246 11.439 1.00 85.62 74 VAL A O 1
ATOM 592 N N . VAL A 1 75 ? -3.720 5.017 11.590 1.00 82.19 75 VAL A N 1
ATOM 593 C CA . VAL A 1 75 ? -4.286 4.709 12.901 1.00 82.19 75 VAL A CA 1
ATOM 594 C C . VAL A 1 75 ? -5.801 4.708 12.754 1.00 82.19 75 VAL A C 1
ATOM 596 O O . VAL A 1 75 ? -6.410 5.755 12.514 1.00 82.19 75 VAL A O 1
ATOM 599 N N . ASN A 1 76 ? -6.385 3.520 12.882 1.00 71.62 76 ASN A N 1
ATOM 600 C CA . ASN A 1 76 ? -7.827 3.321 12.831 1.00 71.62 76 ASN A CA 1
ATOM 601 C C . ASN A 1 76 ? -8.480 3.711 14.165 1.00 71.62 76 ASN A C 1
ATOM 603 O O . ASN A 1 76 ? -7.814 3.842 15.196 1.00 71.62 76 ASN A O 1
ATOM 607 N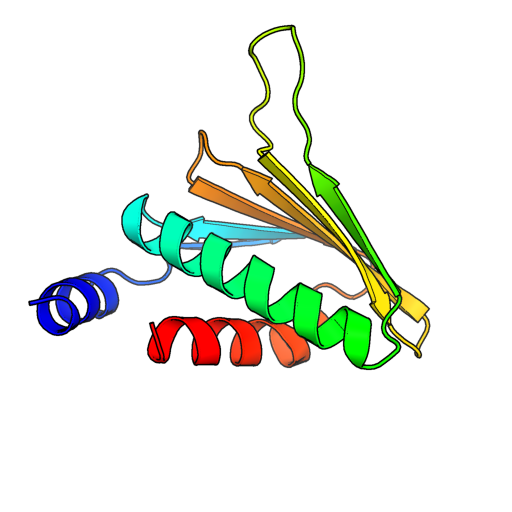 N . ALA A 1 77 ? -9.802 3.894 14.146 1.00 66.56 77 ALA A N 1
ATOM 608 C CA . ALA A 1 77 ? -10.585 4.280 15.323 1.00 66.56 77 ALA A CA 1
ATOM 609 C C . ALA A 1 77 ? -10.529 3.240 16.462 1.00 66.56 77 ALA A C 1
ATOM 611 O O . ALA A 1 77 ? -10.675 3.600 17.627 1.00 66.56 77 ALA A O 1
ATOM 612 N N . ASP A 1 78 ? -10.274 1.969 16.137 1.00 66.62 78 ASP A N 1
ATOM 613 C CA . ASP A 1 78 ? -10.079 0.872 17.094 1.00 66.62 78 ASP A CA 1
ATOM 614 C C . ASP A 1 78 ? -8.646 0.808 17.667 1.00 66.62 78 ASP A C 1
ATOM 616 O O . ASP A 1 78 ? -8.331 -0.070 18.470 1.00 66.62 78 ASP A O 1
ATOM 620 N N . GLY A 1 79 ? -7.771 1.742 17.276 1.00 64.44 79 GLY A N 1
ATOM 621 C CA . GLY A 1 79 ? -6.371 1.794 17.687 1.00 64.44 79 GLY A CA 1
ATOM 622 C C . GLY A 1 79 ? -5.443 0.878 16.884 1.00 64.44 79 GLY A C 1
ATOM 623 O O . GLY A 1 79 ? -4.236 0.873 17.159 1.00 64.44 79 GLY A O 1
ATOM 624 N N . ALA A 1 80 ? -5.956 0.141 15.887 1.00 64.69 80 ALA A N 1
ATOM 625 C CA . ALA A 1 80 ? -5.122 -0.634 14.979 1.00 64.69 80 ALA A CA 1
ATOM 626 C C . ALA A 1 80 ? -4.178 0.308 14.224 1.00 64.69 80 ALA A C 1
ATOM 628 O O . ALA A 1 80 ? -4.580 1.342 13.682 1.00 64.69 80 ALA A O 1
ATOM 629 N N . ARG A 1 81 ? -2.888 -0.039 14.232 1.00 79.19 81 ARG A N 1
ATOM 630 C CA . ARG A 1 81 ? -1.827 0.779 13.646 1.00 79.19 81 ARG A CA 1
ATOM 631 C C . ARG A 1 81 ? -0.971 -0.057 12.721 1.00 79.19 81 ARG A C 1
ATOM 633 O O . ARG A 1 81 ? -0.266 -0.965 13.171 1.00 79.19 81 ARG A O 1
ATOM 640 N N . TYR A 1 82 ? -0.969 0.326 11.453 1.00 84.81 82 TYR A N 1
ATOM 641 C CA . TYR A 1 82 ? -0.046 -0.216 10.472 1.00 84.81 82 TYR A CA 1
ATOM 642 C C . TYR A 1 82 ? 0.726 0.887 9.760 1.00 84.81 82 TYR A C 1
ATOM 644 O O . TYR A 1 82 ? 0.403 2.077 9.800 1.00 84.81 82 TYR A O 1
ATOM 652 N N . THR A 1 83 ? 1.832 0.477 9.160 1.00 87.81 83 THR A N 1
ATOM 653 C CA . THR A 1 83 ? 2.675 1.307 8.315 1.00 87.81 83 THR A CA 1
ATOM 654 C C . THR A 1 83 ? 2.886 0.589 6.997 1.00 87.81 83 THR A C 1
ATOM 656 O O . THR A 1 83 ? 3.376 -0.537 6.994 1.00 87.81 83 THR A O 1
ATOM 659 N N . LEU A 1 84 ? 2.542 1.247 5.895 1.00 88.12 84 LEU A N 1
ATOM 660 C CA . LEU A 1 84 ? 2.809 0.779 4.544 1.00 88.12 84 LEU A CA 1
ATOM 661 C C . LEU A 1 84 ? 3.970 1.581 3.957 1.00 88.12 84 LEU A C 1
ATOM 663 O O . LEU A 1 84 ? 3.891 2.802 3.830 1.00 88.12 84 LEU A O 1
ATOM 667 N N . ASN A 1 85 ? 5.045 0.893 3.599 1.00 88.25 85 ASN A N 1
ATOM 668 C CA . ASN A 1 85 ? 6.219 1.474 2.959 1.00 88.25 85 ASN A CA 1
ATOM 669 C C . ASN A 1 85 ? 6.210 1.089 1.479 1.00 88.25 85 ASN A C 1
ATOM 671 O O . ASN A 1 85 ? 6.112 -0.093 1.152 1.00 88.25 85 ASN A O 1
ATOM 675 N N . VAL A 1 86 ? 6.322 2.078 0.598 1.00 88.81 86 VAL A N 1
ATOM 676 C CA . VAL A 1 86 ? 6.327 1.912 -0.859 1.00 88.81 86 VAL A CA 1
ATOM 677 C C . VAL A 1 86 ? 7.763 1.971 -1.363 1.00 88.81 86 VAL A C 1
ATOM 679 O O . VAL A 1 86 ? 8.425 2.990 -1.170 1.00 88.81 86 VAL A O 1
ATOM 682 N N . TYR A 1 87 ? 8.242 0.921 -2.031 1.00 85.94 87 TYR A N 1
ATOM 683 C CA . TYR A 1 87 ? 9.611 0.814 -2.538 1.00 85.94 87 TYR A CA 1
ATOM 684 C C . TYR A 1 87 ? 9.655 0.765 -4.065 1.00 85.94 87 TYR A C 1
ATOM 686 O O . TYR A 1 87 ? 9.389 -0.274 -4.667 1.00 85.94 87 TYR A O 1
ATOM 694 N N . VAL A 1 88 ? 10.058 1.868 -4.699 1.00 78.25 88 VAL A N 1
ATOM 695 C CA . VAL A 1 88 ? 10.078 1.986 -6.172 1.00 78.25 88 VAL A CA 1
ATOM 696 C C . VAL A 1 88 ? 11.140 1.101 -6.799 1.00 78.25 88 VAL A C 1
ATOM 698 O O . VAL A 1 88 ? 10.858 0.380 -7.748 1.00 78.25 88 VAL A O 1
ATOM 701 N N . THR A 1 89 ? 12.355 1.108 -6.250 1.00 75.81 89 THR A N 1
ATOM 702 C CA . THR A 1 89 ? 13.506 0.413 -6.854 1.00 75.81 89 THR A CA 1
ATOM 703 C C . THR A 1 89 ? 13.352 -1.103 -6.895 1.00 75.81 89 THR A C 1
ATOM 705 O O . THR A 1 89 ? 14.029 -1.768 -7.672 1.00 75.81 89 THR A O 1
ATOM 708 N N . THR A 1 90 ? 12.474 -1.654 -6.057 1.00 76.94 90 THR A N 1
ATOM 709 C CA . THR A 1 90 ? 12.206 -3.095 -5.983 1.00 76.94 90 THR A CA 1
ATOM 710 C C . THR A 1 90 ? 10.772 -3.455 -6.355 1.00 76.94 90 THR A C 1
ATOM 712 O O . THR A 1 90 ? 10.429 -4.629 -6.277 1.00 76.94 90 THR A O 1
ATOM 715 N N . SER A 1 91 ? 9.952 -2.474 -6.754 1.00 83.94 91 SER A N 1
ATOM 716 C CA . SER A 1 91 ? 8.522 -2.640 -7.050 1.00 83.94 91 SER A CA 1
ATOM 717 C C . SER A 1 91 ? 7.784 -3.407 -5.942 1.00 83.94 91 SER A C 1
ATOM 719 O O . SER A 1 91 ? 7.040 -4.361 -6.183 1.00 83.94 91 SER A O 1
ATOM 721 N N . ARG A 1 92 ? 8.048 -3.003 -4.692 1.00 84.62 92 ARG A N 1
ATOM 722 C CA . ARG A 1 92 ? 7.579 -3.683 -3.479 1.00 84.62 92 ARG A CA 1
ATOM 723 C C . ARG A 1 92 ? 6.819 -2.763 -2.549 1.00 84.62 92 ARG A C 1
ATOM 725 O O . ARG A 1 92 ? 7.107 -1.574 -2.443 1.00 84.62 92 ARG A O 1
ATOM 732 N N . PHE A 1 93 ? 5.927 -3.364 -1.779 1.00 85.75 93 PHE A N 1
ATOM 733 C CA . PHE A 1 93 ? 5.237 -2.730 -0.670 1.00 85.75 93 PHE A CA 1
ATOM 734 C C . PHE A 1 93 ? 5.479 -3.548 0.596 1.00 85.75 93 PHE A C 1
ATOM 736 O O . PHE A 1 93 ? 5.333 -4.767 0.573 1.00 85.75 93 PHE A O 1
ATOM 743 N N . LEU A 1 94 ? 5.851 -2.896 1.696 1.00 87.38 94 LEU A N 1
ATOM 744 C CA . LEU A 1 94 ? 6.017 -3.542 3.000 1.00 87.38 94 LEU A CA 1
ATOM 745 C C . LEU A 1 94 ? 4.995 -2.984 3.978 1.00 87.38 94 LEU A C 1
ATOM 747 O O . LEU A 1 94 ? 5.071 -1.815 4.370 1.00 87.38 94 LEU A O 1
ATOM 751 N N . LEU A 1 95 ? 4.087 -3.845 4.402 1.00 85.44 95 LEU A N 1
ATOM 752 C CA . LEU A 1 95 ? 3.121 -3.584 5.447 1.00 85.44 95 LEU A CA 1
ATOM 753 C C . LEU A 1 95 ? 3.636 -4.146 6.775 1.00 85.44 95 LEU A C 1
ATOM 755 O O . LEU A 1 95 ? 3.845 -5.349 6.894 1.00 85.44 95 LEU A O 1
ATOM 759 N N . ASN A 1 96 ? 3.791 -3.285 7.778 1.00 86.62 96 ASN A N 1
ATOM 760 C CA . ASN A 1 96 ? 4.209 -3.662 9.131 1.00 86.62 96 ASN A CA 1
ATOM 761 C C . ASN A 1 96 ? 3.196 -3.150 10.157 1.00 86.62 96 ASN A C 1
ATOM 763 O O . ASN A 1 96 ? 2.700 -2.027 10.027 1.00 86.62 96 ASN A O 1
ATOM 767 N N . GLY A 1 97 ? 2.938 -3.908 11.220 1.00 79.38 97 GLY A N 1
ATOM 768 C CA . GLY A 1 97 ? 1.970 -3.505 12.239 1.00 79.38 97 GLY A CA 1
ATOM 769 C C . GLY A 1 97 ? 1.481 -4.657 13.105 1.00 79.38 97 GLY A C 1
ATOM 770 O O . GLY A 1 97 ? 1.768 -5.822 12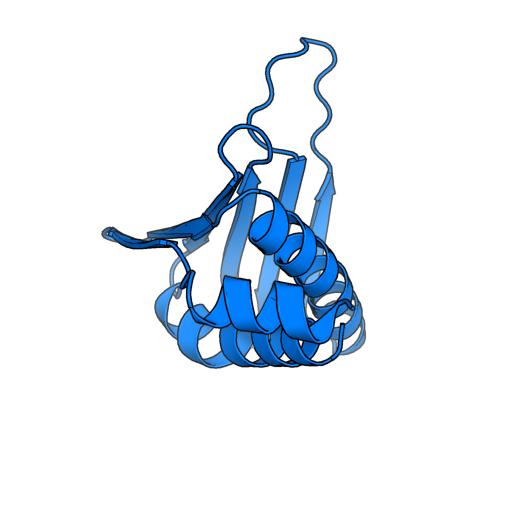.849 1.00 79.38 97 GLY A O 1
ATOM 771 N N . LYS A 1 98 ? 0.725 -4.321 14.153 1.00 73.75 98 LYS A N 1
ATOM 772 C CA . LYS A 1 98 ? 0.153 -5.330 15.060 1.00 73.75 98 LYS A CA 1
ATOM 773 C C . LYS A 1 98 ? -0.977 -6.133 14.411 1.00 73.75 98 LYS A C 1
ATOM 775 O O . LYS A 1 98 ? -1.142 -7.302 14.733 1.00 73.75 98 LYS A O 1
ATOM 780 N N . ASP A 1 99 ? -1.684 -5.528 13.457 1.00 72.88 99 ASP A N 1
ATOM 781 C CA . ASP A 1 99 ? -2.899 -6.079 12.851 1.00 72.88 99 ASP A CA 1
ATOM 782 C C . ASP A 1 99 ? -2.798 -6.187 11.322 1.00 72.88 99 ASP A C 1
ATOM 784 O O . ASP A 1 99 ? -3.769 -5.958 10.608 1.00 72.88 99 ASP A O 1
ATOM 788 N N . CYS A 1 100 ? -1.627 -6.555 10.786 1.00 71.44 100 CYS A N 1
ATOM 789 C CA . CYS A 1 100 ? -1.422 -6.678 9.334 1.00 71.44 100 CYS A CA 1
ATOM 790 C C . CYS A 1 100 ? -2.443 -7.594 8.638 1.00 71.44 100 CYS A C 1
ATOM 792 O O . CYS A 1 100 ? -2.743 -7.389 7.467 1.00 71.44 100 CYS A O 1
ATOM 794 N N . LYS A 1 101 ? -2.999 -8.585 9.351 1.00 70.75 101 LYS A N 1
ATOM 795 C CA . LYS A 1 101 ? -4.070 -9.446 8.827 1.00 70.75 101 LYS A CA 1
ATOM 796 C C . LYS A 1 101 ? -5.373 -8.682 8.579 1.00 70.75 101 LYS A C 1
ATOM 798 O O . LYS A 1 101 ? -5.960 -8.872 7.525 1.00 70.75 101 LYS A O 1
ATOM 803 N N . LYS A 1 102 ? -5.778 -7.780 9.482 1.00 70.3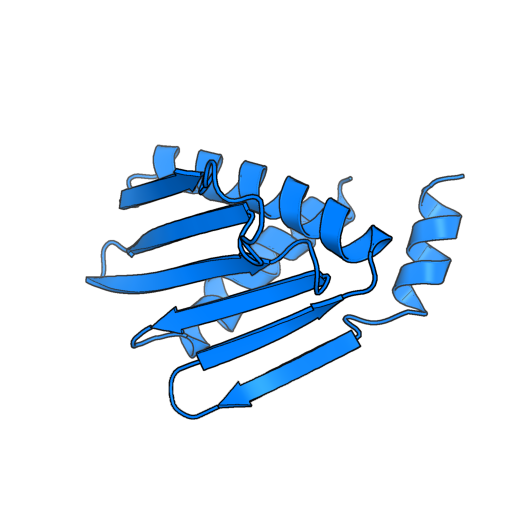1 102 LYS A N 1
ATOM 804 C CA . LYS A 1 102 ? -6.983 -6.955 9.291 1.00 70.31 102 LYS A CA 1
ATOM 805 C C . LYS A 1 102 ? -6.861 -6.051 8.067 1.00 70.31 102 LYS A C 1
ATOM 807 O O . LYS A 1 102 ? -7.813 -5.890 7.331 1.00 70.31 102 LYS A O 1
ATOM 812 N N . VAL A 1 103 ? -5.665 -5.536 7.785 1.00 71.38 103 VAL A N 1
ATOM 813 C CA . VAL A 1 103 ? -5.408 -4.714 6.587 1.00 71.38 103 VAL A CA 1
ATOM 814 C C . VAL A 1 103 ? -5.670 -5.492 5.293 1.00 71.38 103 VAL A C 1
ATOM 816 O O . VAL A 1 103 ? -6.187 -4.928 4.331 1.00 71.38 103 VAL A O 1
ATOM 819 N N . LEU A 1 104 ? -5.341 -6.791 5.258 1.00 69.88 104 LEU A N 1
ATOM 820 C CA . LEU A 1 104 ? -5.664 -7.644 4.109 1.00 69.88 104 LEU A CA 1
ATOM 821 C C . LEU A 1 104 ? -7.173 -7.790 3.891 1.00 69.88 104 LEU A C 1
ATOM 823 O O . LEU A 1 104 ? -7.601 -7.955 2.753 1.00 69.88 104 LEU A O 1
ATOM 827 N N . GLU A 1 105 ? -7.950 -7.769 4.970 1.00 71.88 105 GLU A N 1
ATOM 828 C CA . GLU A 1 105 ? -9.401 -7.963 4.949 1.00 71.88 105 GLU A CA 1
ATOM 829 C C . GLU A 1 105 ? -10.139 -6.644 4.675 1.00 71.88 105 GLU A C 1
ATOM 831 O O . GLU A 1 105 ? -11.053 -6.613 3.853 1.00 71.88 105 GLU A O 1
ATOM 836 N N . ASP A 1 106 ? -9.696 -5.552 5.297 1.00 75.19 106 ASP A N 1
ATOM 837 C CA . ASP A 1 106 ? -10.396 -4.268 5.30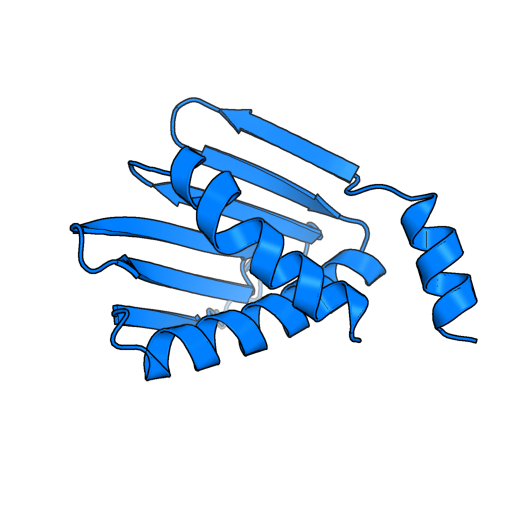1 1.00 75.19 106 ASP A CA 1
ATOM 838 C C . ASP A 1 106 ? -9.916 -3.330 4.182 1.00 75.19 106 ASP A C 1
ATOM 840 O O . ASP A 1 106 ? -10.724 -2.710 3.494 1.00 75.19 106 ASP A O 1
ATOM 844 N N . ASP A 1 107 ? -8.602 -3.210 3.967 1.00 76.69 107 ASP A N 1
ATOM 845 C CA . ASP A 1 107 ? -8.033 -2.161 3.110 1.00 76.69 107 ASP A CA 1
ATOM 846 C C . ASP A 1 107 ? -7.717 -2.659 1.691 1.00 76.69 107 ASP A C 1
ATOM 848 O O . ASP A 1 107 ? -8.031 -1.991 0.701 1.00 76.69 107 ASP A O 1
ATOM 852 N N . ILE A 1 108 ? -7.111 -3.847 1.562 1.00 76.88 108 ILE A N 1
ATOM 853 C CA . ILE A 1 108 ? -6.660 -4.383 0.264 1.00 76.88 108 ILE A CA 1
ATOM 854 C C . ILE A 1 108 ? -7.798 -4.532 -0.764 1.00 76.88 108 ILE A C 1
ATOM 856 O O . ILE A 1 108 ? -7.586 -4.135 -1.914 1.00 76.88 108 ILE A O 1
ATOM 860 N N . PRO A 1 109 ? -9.006 -5.028 -0.422 1.00 78.69 109 PRO A N 1
ATOM 861 C CA . PRO A 1 109 ? -10.098 -5.120 -1.392 1.00 78.69 109 PRO A CA 1
ATOM 862 C C . PRO A 1 109 ? -10.512 -3.755 -1.954 1.00 78.69 109 PRO A C 1
ATOM 864 O O . PRO A 1 109 ? -10.791 -3.635 -3.146 1.00 78.69 109 PRO A O 1
ATOM 867 N N . ASN A 1 110 ? -10.495 -2.712 -1.119 1.00 79.56 110 ASN A N 1
ATOM 868 C CA . ASN A 1 110 ? -10.838 -1.352 -1.529 1.00 79.56 110 ASN A CA 1
ATOM 869 C C . ASN A 1 110 ? -9.767 -0.738 -2.439 1.00 79.56 110 ASN A C 1
ATOM 871 O O . ASN A 1 110 ? -10.097 -0.051 -3.406 1.00 79.56 110 ASN A O 1
ATOM 875 N N . ILE A 1 111 ? -8.489 -1.016 -2.169 1.00 79.12 111 ILE A N 1
ATOM 876 C CA . ILE A 1 111 ? -7.377 -0.607 -3.036 1.00 79.12 111 ILE A CA 1
ATOM 877 C C . ILE A 1 111 ? -7.491 -1.300 -4.400 1.00 79.12 111 ILE A C 1
ATOM 879 O O . ILE A 1 111 ? -7.401 -0.634 -5.431 1.00 79.12 111 ILE A O 1
ATOM 883 N N . ASN A 1 112 ? -7.768 -2.607 -4.422 1.00 74.62 112 ASN A N 1
ATOM 884 C CA . ASN A 1 112 ? -7.957 -3.361 -5.665 1.00 74.62 112 ASN A CA 1
ATOM 885 C C . ASN A 1 112 ? -9.153 -2.850 -6.479 1.00 74.62 112 ASN A C 1
ATOM 887 O O . ASN A 1 112 ? -9.040 -2.696 -7.690 1.00 74.62 112 ASN A O 1
ATOM 891 N N . ALA A 1 113 ? -10.266 -2.503 -5.826 1.00 74.31 113 ALA A N 1
ATOM 892 C CA . ALA A 1 113 ? -11.425 -1.930 -6.509 1.00 74.31 113 ALA A CA 1
ATOM 893 C C . ALA A 1 113 ? -11.105 -0.596 -7.213 1.00 74.31 113 ALA A C 1
ATOM 895 O O . ALA A 1 113 ? -11.684 -0.292 -8.255 1.00 74.31 113 ALA A O 1
ATOM 896 N N . ILE A 1 114 ? -10.178 0.203 -6.668 1.00 77.25 114 ILE A N 1
ATOM 897 C CA . ILE A 1 114 ? -9.686 1.421 -7.329 1.00 77.25 114 ILE A CA 1
ATOM 898 C C . ILE A 1 114 ? -8.814 1.057 -8.533 1.00 77.25 114 ILE A C 1
ATOM 900 O O . ILE A 1 114 ? -8.969 1.673 -9.581 1.00 77.25 114 ILE A O 1
ATOM 904 N N . VAL A 1 115 ? -7.935 0.057 -8.409 1.00 75.81 115 VAL A N 1
ATOM 905 C CA . VAL A 1 115 ? -7.112 -0.428 -9.532 1.00 75.81 115 VAL A CA 1
ATOM 906 C C . VAL A 1 115 ? -7.987 -0.902 -10.695 1.00 75.81 115 VAL A C 1
ATOM 908 O O . VAL A 1 115 ? -7.712 -0.533 -11.829 1.00 75.81 115 VAL A O 1
ATOM 911 N N . ASP A 1 116 ? -9.065 -1.642 -10.425 1.00 71.62 116 ASP A N 1
ATOM 912 C CA . ASP A 1 116 ? -9.992 -2.134 -11.457 1.00 71.62 116 ASP A CA 1
ATOM 913 C C . ASP A 1 116 ? -10.750 -1.009 -12.190 1.00 71.62 116 ASP A C 1
ATOM 915 O O . ASP A 1 116 ? -11.265 -1.212 -13.293 1.00 71.62 116 ASP A O 1
ATOM 919 N N . PHE A 1 117 ? -10.844 0.174 -11.577 1.00 72.12 117 PHE A N 1
ATOM 920 C CA . PHE A 1 117 ? -11.491 1.349 -12.157 1.00 72.12 117 PHE A CA 1
ATOM 921 C C . PHE A 1 117 ? -10.550 2.193 -13.042 1.00 72.12 117 PHE A C 1
ATOM 923 O O . PHE A 1 117 ? -11.041 2.977 -13.859 1.00 72.12 117 PHE A O 1
ATOM 930 N N . LEU A 1 118 ? -9.227 2.058 -12.878 1.00 67.50 118 LEU A N 1
ATOM 931 C CA . LEU A 1 118 ? -8.188 2.818 -13.596 1.00 67.50 118 LEU A CA 1
ATOM 932 C C . LEU A 1 118 ? -7.849 2.213 -14.971 1.00 67.50 118 LEU A C 1
ATOM 934 O O . LEU A 1 118 ? -7.638 3.014 -15.913 1.00 67.50 118 LEU A O 1
#

Foldseek 3Di:
DVVVVVVVCVVVPQVDWDDDDFKIKTADPLVVLVLLVVLVVVQLVVVVVVVWDKDKDADDDPPPDDQFGIKIWTQDPVRWIWIWTRGNVRSMIMIGGPPVVVCVVPPVVSSVVSSVVD

Organism: Dreissena polymorpha (NCBI:txid45954)

Radius of gyration: 14.43 Å; chains: 1; bounding box: 36×28×43 Å

Sequence (118 aa):
MLRNKLEAAQRAQVVSYELSEGNIVFSADAVVFELIDIALSQYFNKLSEQNCNVKVTDTFDNTGDSRTKRVYRVVNADGARYTLNVYVTTSRFLLNGKDCKKVLEDDIPNINAIVDFL

pLDDT: mean 71.91, std 15.52, range [31.33, 89.88]

Secondary structure (DSSP, 8-state):
--HHHHHHHHSS---EEEEETTEEEEE--HHHHHHHHHHHHHHHHHHHHTT-EEEEEE---TTS--S-SEEEEEE-TT--EEEEEEETTTTEEEEEETTHHHHHHHTHHHHHHHHHH-